Protein 6SYJ (pdb70)

Secondary structure (DSSP, 8-state):
--PPPPPPPP----PPPPP-----PPPPP-/------PPPPPPPPPPPPPP-----PPP-/------------PPPPPPPP--PPPPPP-

Foldseek 3Di:
DDDDDDDDDDDDDDDDDDDDDDDDDDDDDD/DDDDDDDDDDDDDDDDDDDDDDDDDDDDD/DDDDDDDDDDDDDDDDDDDDDDDDDDDDD

Radius of gyration: 26.44 Å; Cα contacts (8 Å, |Δi|>4): 384; chains: 3; bounding box: 9×9×89 Å

Solvent-accessible surface area: 5566 Å² total

Sequence (88 aa):
PGPPGGPPPPGGPPGPPGPRGPPPGGPPPGPPGPPPPGPPGPPPGGPPGPPGPPGPRGPPGGPPGPPPGPPPGGPPPPGGPPGPPGPPPGPRGPPGGPPGPPGP

Structure (mmCIF, N/CA/C/O backbone):
data_6SYJ
#
_entry.id   6SYJ
#
_cell.length_a   26.080
_cell.length_b   22.850
_cell.length_c   53.430
_cell.angle_alpha   90.000
_cell.angle_beta   103.830
_cell.angle_gamma   90.000
#
_symmetry.space_group_name_H-M   'P 1 21 1'
#
loop_
_entity.id
_entity.type
_entity.pdbx_description
1 polymer 'ProM2 containing collagen model peptide.'
2 water water
#
loop_
_atom_site.group_PDB
_atom_site.id
_atom_site.type_symbol
_atom_site.label_atom_id
_atom_site.label_alt_id
_atom_site.label_comp_id
_atom_site.label_asym_id
_atom_site.label_entity_id
_atom_site.label_seq_id
_atom_site.pdbx_PDB_ins_code
_atom_site.Cartn_x
_atom_site.Cartn_y
_atom_site.Cartn_z
_atom_site.occupancy
_atom_site.B_iso_or_equiv
_atom_site.auth_seq_id
_atom_site.auth_comp_id
_atom_site.auth_asym_id
_atom_site.auth_atom_id
_atom_site.pdbx_PDB_model_num
ATOM 1 N N . PRO A 1 3 ? 15.02500 0.42300 5.16300 1.000 19.23915 2 PRO A N 1
ATOM 2 C CA . PRO A 1 3 ? 14.66300 1.06500 6.45100 1.000 17.77582 2 PRO A CA 1
ATOM 3 C C . PRO A 1 3 ? 15.38300 0.42000 7.62900 1.000 15.61240 2 PRO A C 1
ATOM 4 O O . PRO A 1 3 ? 15.51700 -0.82000 7.66000 1.000 16.09667 2 PRO A O 1
ATOM 6 N N . GLY A 1 4 ? 15.90100 1.21200 8.58300 1.000 11.77246 3 GLY A N 1
ATOM 7 C CA . GLY A 1 4 ? 16.95100 0.75600 9.44700 1.000 9.39060 3 GLY A CA 1
ATOM 8 C C . GLY A 1 4 ? 16.42900 -0.05000 10.61400 1.000 7.97201 3 GLY A C 1
ATOM 9 O O . GLY A 1 4 ? 15.22000 -0.25900 10.81600 1.000 9.75643 3 GLY A O 1
ATOM 12 N N . PRO A 1 5 ? 17.37700 -0.49600 11.40300 1.000 7.95622 4 PRO A N 1
ATOM 13 C CA . PRO A 1 5 ? 17.07100 -1.36300 12.52800 1.000 8.52471 4 PRO A CA 1
ATOM 14 C C . PRO A 1 5 ? 16.71400 -0.57100 13.78700 1.000 6.34550 4 PRO A C 1
ATOM 15 O O . PRO A 1 5 ? 16.88100 0.65900 13.85900 1.000 6.03757 4 PRO A O 1
ATOM 26 N N . PRO A 1 6 ? 16.23600 -1.24500 14.83100 1.000 6.82713 5 PRO A N 1
ATOM 27 C CA . PRO A 1 6 ? 15.90800 -0.53100 16.07700 1.000 6.86135 5 PRO A CA 1
ATOM 28 C C . PRO A 1 6 ? 17.13200 0.15100 16.66000 1.000 6.69028 5 PRO A C 1
ATOM 29 O O . PRO A 1 6 ? 18.27700 -0.31500 16.54400 1.000 7.29561 5 PRO A O 1
ATOM 40 N N A GLY A 1 7 ? 16.79800 1.31700 17.22400 0.500 7.05085 6 GLY A N 1
ATOM 41 N N B GLY A 1 7 ? 16.96000 1.20200 17.45300 0.500 7.44037 6 GLY A N 1
ATOM 42 C CA A GLY A 1 7 ? 17.67300 2.09600 18.02100 0.500 5.98756 6 GLY A CA 1
ATOM 43 C CA B GLY A 1 7 ? 18.07100 1.73400 18.23900 0.500 6.94294 6 GLY A CA 1
ATOM 44 C C A GLY A 1 7 ? 18.15300 1.29800 19.23200 0.500 5.60330 6 GLY A C 1
ATOM 45 C C B GLY A 1 7 ? 18.50700 0.80300 19.37600 0.500 6.72712 6 GLY A C 1
ATOM 46 O O A GLY A 1 7 ? 17.61300 0.23800 19.61200 0.500 6.80871 6 GLY A O 1
ATOM 47 O O B GLY A 1 7 ? 17.92100 -0.25200 19.60500 0.500 6.60606 6 GLY A O 1
ATOM 54 N N A PRO A 1 8 ? 19.15400 1.84400 19.90900 0.500 5.98230 7 PRO A N 1
ATOM 55 N N B PRO A 1 8 ? 19.52600 1.22000 20.13600 0.500 7.21665 7 PRO A N 1
ATOM 56 C CA A PRO A 1 8 ? 19.72600 1.16100 21.08500 0.500 6.51920 7 PRO A CA 1
ATOM 57 C CA B PRO A 1 8 ? 19.95800 0.41500 21.29600 0.500 7.37720 7 PRO A CA 1
ATOM 58 C C A PRO A 1 8 ? 18.77100 1.26000 22.25800 0.500 6.74555 7 PRO A C 1
ATOM 59 C C B PRO A 1 8 ? 18.98700 0.59600 22.45000 0.500 7.06400 7 PRO A C 1
ATOM 60 O O A PRO A 1 8 ? 17.89000 2.13700 22.29600 0.500 6.66132 7 PRO A O 1
ATOM 61 O O B PRO A 1 8 ? 18.12300 1.48800 22.43800 0.500 7.09822 7 PRO A O 1
ATOM 82 N N A PRO A 1 9 ? 18.90500 0.38400 23.23600 0.500 8.06149 8 PRO A N 1
ATOM 83 N N B PRO A 1 9 ? 19.13400 -0.20600 23.49000 0.500 7.30088 8 PRO A N 1
ATOM 84 C CA A PRO A 1 9 ? 18.11300 0.53100 24.45900 0.500 8.39574 8 PRO A CA 1
ATOM 85 C CA B PRO A 1 9 ? 18.30900 0.02100 24.67100 0.500 7.42194 8 PRO A CA 1
ATOM 86 C C A PRO A 1 9 ? 18.37900 1.86500 25.13100 0.500 8.01938 8 PRO A C 1
ATOM 87 C C B PRO A 1 9 ? 18.56500 1.40900 25.25600 0.500 7.28508 8 PRO A C 1
ATOM 88 O O A PRO A 1 9 ? 19.44900 2.46400 25.02500 0.500 8.31152 8 PRO A O 1
ATOM 89 O O B PRO A 1 9 ? 19.64000 1.99400 25.11500 0.500 7.61933 8 PRO A O 1
ATOM 110 N N A GLY A 1 10 ? 17.40500 2.27700 25.89700 0.500 7.76935 9 GLY A N 1
ATOM 111 N N B GLY A 1 10 ? 17.57100 1.91800 25.98000 0.500 6.99558 9 GLY A N 1
ATOM 112 C CA A GLY A 1 10 ? 17.58700 3.42200 26.70700 0.500 7.79304 9 GLY A CA 1
ATOM 113 C CA B GLY A 1 10 ? 17.72400 3.16600 26.68100 0.500 6.74028 9 GLY A CA 1
ATOM 114 C C A GLY A 1 10 ? 18.60100 3.17100 27.82200 0.500 7.60618 9 GLY A C 1
ATOM 115 C C B GLY A 1 10 ? 18.73000 3.09400 27.83800 0.500 5.92439 9 GLY A C 1
ATOM 116 O O A GLY A 1 10 ? 18.97800 2.05300 28.14500 0.500 8.47470 9 GLY A O 1
ATOM 117 O O B GLY A 1 10 ? 19.24200 2.02300 28.18400 0.500 5.58225 9 GLY A O 1
ATOM 124 N N . PRO A 1 11 ? 18.97100 4.25800 28.46900 1.000 6.29286 10 PRO A N 1
ATOM 125 C CA . PRO A 1 11 ? 19.88500 4.27100 29.58700 1.000 6.60342 10 PRO 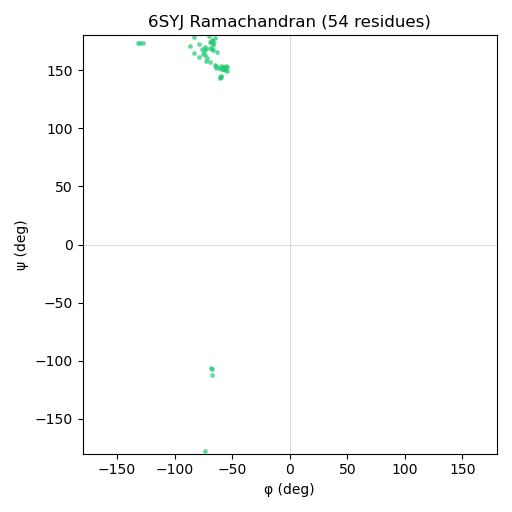A CA 1
ATOM 126 C C . PRO A 1 11 ? 19.20300 3.68600 30.81900 1.000 5.55067 10 PRO A C 1
ATOM 127 O O . PRO A 1 11 ? 17.96800 3.58100 30.90100 1.000 5.27168 10 PRO A O 1
ATOM 138 N N . PRO A 1 12 ? 19.99400 3.32400 31.81800 1.000 6.36918 11 PRO A N 1
ATOM 139 C CA . PRO A 1 12 ? 19.40500 2.87600 33.08600 1.000 6.06915 11 PRO A CA 1
ATOM 140 C C . PRO A 1 12 ? 18.54700 3.94700 33.71200 1.000 5.64541 11 PRO A C 1
ATOM 141 O O . PRO A 1 12 ? 18.80200 5.14800 33.59600 1.000 7.17981 11 PRO A O 1
ATOM 152 N N . GLY A 1 13 ? 17.55800 3.49100 34.46100 1.000 5.13746 12 GLY A N 1
ATOM 153 C CA . GLY A 1 13 ? 16.79600 4.34900 35.31700 1.000 5.24010 12 GLY A CA 1
ATOM 154 C C . GLY A 1 13 ? 17.62100 4.90100 36.47500 1.000 5.26379 12 GLY A C 1
ATOM 155 O O . GLY A 1 13 ? 18.75700 4.51900 36.69900 1.000 5.98230 12 GLY A O 1
ATOM 159 N N . PRO A 1 14 ? 17.00200 5.79100 37.24600 1.000 5.78490 13 PRO A N 1
ATOM 160 C CA . PRO A 1 14 ? 17.66400 6.33200 38.43900 1.000 6.46393 13 PRO A CA 1
ATOM 161 C C . PRO A 1 14 ? 17.67400 5.28200 39.55600 1.000 6.20601 13 PRO A C 1
ATOM 162 O O . PRO A 1 14 ? 16.92900 4.29600 39.50900 1.000 5.57698 13 PRO A O 1
ATOM 173 N N . PRO A 1 15 ? 18.46200 5.50300 40.59900 1.000 7.44037 14 PRO A N 1
ATOM 174 C CA . PRO A 1 15 ? 18.36700 4.65600 41.78400 1.000 7.54301 14 PRO A CA 1
ATOM 175 C C . PRO A 1 15 ? 16.95300 4.61400 42.34700 1.000 6.76134 14 PRO A C 1
ATOM 176 O O . PRO A 1 15 ? 16.15700 5.54500 42.22600 1.000 7.80620 14 PRO A O 1
ATOM 187 N N . GLY A 1 16 ? 16.68400 3.50700 43.02100 1.000 6.78502 15 GLY A N 1
ATOM 188 C CA . GLY A 1 16 ? 15.47500 3.40700 43.79900 1.000 7.84305 15 GLY A CA 1
ATOM 189 C C . GLY A 1 16 ? 15.47800 4.35200 44.99200 1.000 8.31415 15 GLY A C 1
ATOM 190 O O . GLY A 1 16 ? 16.46900 5.01700 45.28600 1.000 8.84317 15 GLY A O 1
ATOM 194 N N . PRO A 1 17 ? 14.35600 4.38700 45.71100 1.000 10.21175 16 PRO A N 1
ATOM 195 C CA . PRO A 1 17 ? 14.27900 5.23600 46.90700 1.000 11.75404 16 PRO A CA 1
ATOM 196 C C . PRO A 1 17 ? 15.17200 4.68200 47.99900 1.000 10.92763 16 PRO A C 1
ATOM 197 O O . PRO A 1 17 ? 15.47000 3.48500 48.06800 1.000 10.12490 16 PRO A O 1
ATOM 208 N N . ARG A 1 18 ? 15.55600 5.57400 48.91200 1.000 12.02513 17 ARG A N 1
ATOM 209 C CA . ARG A 1 18 ? 16.28800 5.14600 50.07900 1.000 11.61981 17 ARG A CA 1
ATOM 210 C C . ARG A 1 18 ? 15.45700 4.15200 50.86900 1.000 10.46178 17 ARG A C 1
ATOM 211 O O . ARG A 1 18 ? 14.23400 4.23800 50.91900 1.000 11.72246 17 ARG A O 1
ATOM 232 N N . GLY A 1 19 ? 16.13100 3.18300 51.47100 1.000 9.13794 18 GLY A N 1
ATOM 233 C CA . GLY A 1 19 ? 15.45600 2.22100 52.30000 1.000 8.71947 18 GLY A CA 1
ATOM 234 C C . GLY A 1 19 ? 14.79700 2.84000 53.51000 1.000 8.30889 18 GLY A C 1
ATOM 235 O O . GLY A 1 19 ? 15.09200 3.96200 53.90100 1.000 9.41429 18 GLY A O 1
ATOM 239 N N . PRO A 1 20 ? 13.92500 2.07700 54.14600 1.000 8.97739 19 PRO A N 1
ATOM 240 C CA A PRO A 1 20 ? 13.25500 2.58400 55.32800 0.800 9.36165 19 PRO A CA 1
ATOM 241 C CA B PRO A 1 20 ? 13.24200 2.57700 55.32700 0.200 8.73789 19 PRO A CA 1
ATOM 242 C C . PRO A 1 20 ? 14.18600 2.69500 56.51100 1.000 8.14571 19 PRO A C 1
ATOM 243 O O . PRO A 1 20 ? 15.20600 2.01600 56.58000 1.000 7.80883 19 PRO A O 1
ATOM 263 N N . PRO A 1 21 ? 13.81700 3.51000 57.50400 1.000 8.35627 20 PRO A N 1
ATOM 264 C CA . PRO A 1 21 ? 14.56900 3.54200 58.76200 1.000 7.80357 20 PR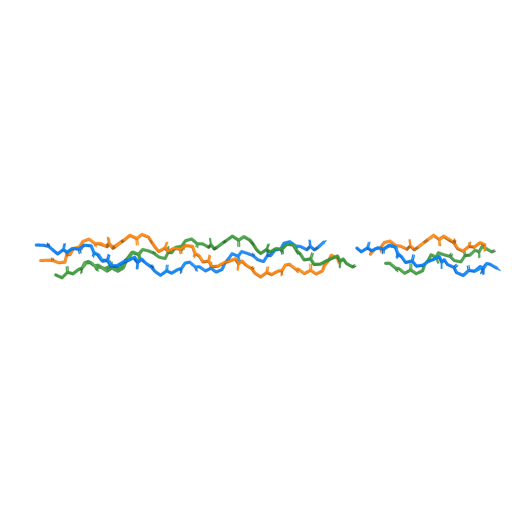O A CA 1
ATOM 265 C C . PRO A 1 21 ? 14.61300 2.15600 59.38500 1.000 6.67448 20 PRO A C 1
ATOM 266 O O . PRO A 1 21 ? 13.72300 1.32900 59.23400 1.000 7.51143 20 PRO A O 1
ATOM 277 N N . GLY A 1 22 ? 15.65100 1.93800 60.14800 1.000 6.44814 21 GLY A N 1
ATOM 278 C CA . GLY A 1 22 ? 15.81200 0.69600 60.86300 1.000 5.86912 21 GLY A CA 1
ATOM 279 C C . GLY A 1 22 ? 14.79100 0.48200 61.96400 1.000 5.25589 21 GLY A C 1
ATOM 280 O O . GLY A 1 22 ? 14.02000 1.37800 62.35900 1.000 5.46118 21 GLY A O 1
ATOM 314 N N . GLY A 1 24 ? 15.96800 0.88500 68.52500 1.000 5.58751 23 GLY A N 1
ATOM 315 C CA . GLY A 1 24 ? 17.09500 0.47800 69.30600 1.000 5.55330 23 GLY A CA 1
ATOM 316 C C . GLY A 1 24 ? 16.72900 -0.37100 70.52100 1.000 5.31380 23 GLY A C 1
ATOM 317 O O . GLY A 1 24 ? 15.56400 -0.53200 70.85500 1.000 5.87176 23 GLY A O 1
ATOM 321 N N . PRO A 1 25 ? 17.76600 -0.87700 71.17300 1.000 5.77701 24 PRO A N 1
ATOM 322 C CA . PRO A 1 25 ? 17.58800 -1.72100 72.36000 1.000 5.67436 24 PRO A CA 1
ATOM 323 C C . PRO A 1 25 ? 17.34200 -0.86100 73.59100 1.000 4.97165 24 PRO A C 1
ATOM 324 O O . PRO A 1 25 ? 17.58200 0.36000 73.58300 1.000 5.11377 24 PRO A O 1
ATOM 335 N N A PRO A 1 26 ? 16.82700 -1.42800 74.68600 0.710 5.25853 25 PRO A N 1
ATOM 336 N N B PRO A 1 26 ? 16.99400 -1.50000 74.69000 0.290 4.41632 25 PRO A N 1
ATOM 337 C CA A PRO A 1 26 ? 16.70800 -0.63600 75.91200 0.710 5.17694 25 PRO A CA 1
ATOM 338 C CA B PRO A 1 26 ? 16.84900 -0.78000 75.95000 0.290 4.61897 25 PRO A CA 1
ATOM 339 C C A PRO A 1 26 ? 18.08100 -0.24700 76.42800 0.710 5.10061 25 PRO A C 1
ATOM 340 C C B PRO A 1 26 ? 18.17400 -0.19000 76.39900 0.290 4.39263 25 PRO A C 1
ATOM 341 O O A PRO A 1 26 ? 19.10200 -0.90300 76.20000 0.710 5.16115 25 PRO A O 1
ATOM 342 O O B PRO A 1 26 ? 19.25900 -0.64800 76.03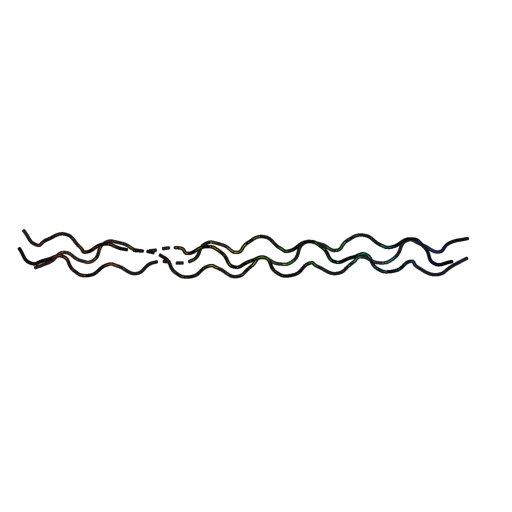300 0.290 4.53212 25 PRO A O 1
ATOM 363 N N . GLY A 1 27 ? 18.06500 0.85600 77.21500 1.000 4.87427 26 GLY A N 1
ATOM 364 C CA . GLY A 1 27 ? 19.19400 1.24000 78.00100 1.000 4.91901 26 GLY A CA 1
ATOM 365 C C . GLY A 1 27 ? 19.42700 0.29600 79.18400 1.000 4.44790 26 GLY A C 1
ATOM 366 O O . GLY A 1 27 ? 18.67400 -0.66500 79.41800 1.000 4.86111 26 GLY A O 1
ATOM 370 N N . PRO A 1 28 ? 20.46300 0.58600 79.96500 1.000 5.01639 27 PRO A N 1
ATOM 371 C CA . PRO A 1 28 ? 20.74900 -0.20400 81.15900 1.000 4.77952 27 PRO A CA 1
ATOM 372 C C . PRO A 1 28 ? 19.73100 0.08200 82.25900 1.000 4.38474 27 PRO A C 1
ATOM 373 O O . PRO A 1 28 ? 18.98700 1.07100 82.21200 1.000 4.66898 27 PRO A O 1
ATOM 384 N N . PRO A 1 29 ? 19.72700 -0.73600 83.31000 1.000 4.54528 28 PRO A N 1
ATOM 385 C CA . PRO A 1 29 ? 18.94200 -0.41000 84.48500 1.000 4.60318 28 PRO A CA 1
ATOM 386 C C . PRO A 1 29 ? 19.36100 0.92900 85.05500 1.000 4.61634 28 PRO A C 1
ATOM 387 O O . PRO A 1 29 ? 20.52400 1.34200 84.97600 1.000 4.85321 28 PRO A O 1
ATOM 398 N N . GLY A 1 30 ? 18.40600 1.58600 85.72200 1.000 5.11114 29 GLY A N 1
ATOM 399 C CA . GLY A 1 30 ? 18.73400 2.78600 86.46100 1.000 5.21905 29 GLY A CA 1
ATOM 400 C C . GLY A 1 30 ? 19.63100 2.50200 87.66200 1.000 5.15588 29 GLY A C 1
ATOM 401 O O . GLY A 1 30 ? 19.79700 1.35600 88.09100 1.000 5.85860 29 GLY A O 1
ATOM 405 N N . PRO A 1 31 ? 20.16700 3.56300 88.24900 1.000 5.26379 30 PRO A N 1
ATOM 406 C CA A PRO A 1 31 ? 20.94300 3.40700 89.45300 0.640 5.80859 30 PRO A CA 1
ATOM 407 C CA B PRO A 1 31 ? 20.95100 3.43000 89.50300 0.360 5.47697 30 PRO A CA 1
ATOM 408 C C . PRO A 1 31 ? 20.07500 2.96000 90.62200 1.000 6.09547 30 PRO A C 1
ATOM 409 O O . PRO A 1 31 ? 18.86300 3.21000 90.65200 1.000 6.38761 30 PRO A O 1
ATOM 429 N N A PRO A 1 32 ? 20.69400 2.29000 91.63600 0.640 8.92739 31 PRO A N 1
ATOM 430 N N B PRO A 1 32 ? 20.64800 2.31700 91.62900 0.360 8.81948 31 PRO A N 1
ATOM 431 C CA A PRO A 1 32 ? 20.03500 2.04900 92.89400 0.640 10.73813 31 PRO A CA 1
ATOM 432 C CA B PRO A 1 32 ? 19.85000 1.88400 92.76300 0.360 9.90645 31 PRO A CA 1
ATOM 433 C C A PRO A 1 32 ? 19.41600 3.27700 93.49200 0.640 12.09619 31 PRO A C 1
ATOM 434 C C B PRO A 1 32 ? 19.53000 3.11000 93.61100 0.360 10.86183 31 PRO A C 1
ATOM 435 O O A PRO A 1 32 ? 19.85300 4.41600 93.28400 0.640 13.16474 31 PRO A O 1
ATOM 436 O O B PRO A 1 32 ? 20.28300 4.07900 93.66100 0.360 10.80130 31 PRO A O 1
ATOM 457 N N . GLY A 1 33 ? 18.42500 3.03100 94.34000 1.000 12.43044 32 GLY A N 1
ATOM 458 C CA . GLY A 1 33 ? 17.95100 4.09400 95.20300 1.000 15.10444 32 GLY A CA 1
ATOM 459 C C . GLY A 1 33 ? 18.79100 4.23400 96.47800 1.000 17.80213 32 GLY A C 1
ATOM 460 O O . GLY A 1 33 ? 18.63300 5.22500 97.17900 1.000 19.37074 32 GLY A O 1
ATOM 470 N N . PRO B 1 2 ? 15.56400 5.33000 5.46500 1.000 13.96746 1 PRO B N 1
ATOM 471 C CA . PRO B 1 2 ? 15.10300 5.99100 6.68200 1.000 13.84640 1 PRO B CA 1
ATOM 472 C C . PRO B 1 2 ? 15.59100 5.29300 7.93600 1.000 11.81984 1 PRO B C 1
ATOM 473 O O . PRO B 1 2 ? 15.80900 4.06900 7.95700 1.000 11.70930 1 PRO B O 1
ATOM 484 N N . PRO B 1 3 ? 15.66100 6.05000 9.02600 1.000 11.32504 2 PRO B N 1
ATOM 485 C CA . PRO B 1 3 ? 15.92100 5.42200 10.32100 1.000 10.42757 2 PRO B CA 1
ATOM 486 C C . PRO B 1 3 ? 14.91400 4.35200 10.73900 1.000 8.88001 2 PRO B C 1
ATOM 487 O O . PRO B 1 3 ? 13.75600 4.38500 10.37800 1.000 10.71707 2 PRO B O 1
ATOM 498 N N . GLY B 1 4 ? 15.40400 3.41300 11.52600 1.000 7.74040 3 GLY B N 1
ATOM 499 C CA . GLY B 1 4 ? 14.61100 2.44300 12.21200 1.000 7.10612 3 GLY B CA 1
ATOM 500 C C . GLY B 1 4 ? 13.85100 3.02300 13.38600 1.000 7.01663 3 GLY B C 1
ATOM 501 O O . GLY B 1 4 ? 13.88800 4.21000 13.66600 1.000 7.68250 3 GLY B O 1
ATOM 505 N N . PRO B 1 5 ? 13.12900 2.15000 14.08100 1.000 6.84556 4 PRO B N 1
ATOM 506 C CA . PRO B 1 5 ? 12.30400 2.57900 15.19500 1.000 7.15875 4 PRO B CA 1
ATOM 507 C C . PRO B 1 5 ? 13.16300 2.87500 16.42100 1.000 7.29035 4 PRO B C 1
ATOM 508 O O . PRO B 1 5 ? 14.23900 2.28500 16.62800 1.000 7.34035 4 PRO B O 1
ATOM 519 N N A PRO B 1 6 ? 12.62000 3.86300 17.15800 0.500 6.75081 5 PRO B N 1
ATOM 520 N N B PRO B 1 6 ? 12.71100 3.59100 17.48100 0.500 8.23520 5 PRO B N 1
ATOM 521 C CA A PRO B 1 6 ? 13.05800 4.06500 18.50900 0.500 6.65343 5 PRO B CA 1
ATOM 522 C CA B PRO B 1 6 ? 13.47600 3.63900 18.78000 0.500 7.82462 5 PRO B CA 1
ATOM 523 C C A PRO B 1 6 ? 13.24700 2.71100 19.23500 0.500 6.88240 5 PRO B C 1
ATOM 524 C C B PRO B 1 6 ? 13.72100 2.26400 19.39800 0.500 7.45089 5 PRO B C 1
ATOM 525 O O A PRO B 1 6 ? 12.45800 1.78500 19.04100 0.500 6.31655 5 PRO B O 1
ATOM 526 O O B PRO B 1 6 ? 12.92600 1.33600 19.26800 0.500 7.06137 5 PRO B O 1
ATOM 547 N N A GLY B 1 7 ? 14.31700 2.58600 20.08300 0.500 8.87475 6 GLY B N 1
ATOM 548 N N B GLY B 1 7 ? 14.81400 2.16500 20.11400 0.500 8.76684 6 GLY B N 1
ATOM 549 C CA A GLY B 1 7 ? 14.81800 1.30000 20.67700 0.500 10.98026 6 GLY B CA 1
ATOM 550 C CA B GLY B 1 7 ? 15.13200 0.97200 20.78000 0.500 10.31703 6 GLY B CA 1
ATOM 551 C C A GLY B 1 7 ? 14.08500 0.79700 21.93600 0.500 10.77234 6 GLY B C 1
ATOM 552 C C B GLY B 1 7 ? 14.21500 0.72100 21.95000 0.500 10.91447 6 GLY B C 1
ATOM 553 O O A GLY B 1 7 ? 13.12800 1.42000 22.36400 0.500 11.49085 6 GLY B O 1
ATOM 554 O O B GLY B 1 7 ? 13.27100 1.46100 22.31600 0.500 11.34347 6 GLY B O 1
ATOM 561 N N . PRO B 1 8 ? 14.50400 -0.36800 22.54800 1.000 10.72497 7 PRO B N 1
ATOM 562 C CA . PRO B 1 8 ? 13.73700 -0.89100 23.67200 1.000 9.48008 7 PRO B CA 1
ATOM 563 C C . PRO B 1 8 ? 14.04200 -0.14300 24.96700 1.000 7.26140 7 PRO B C 1
ATOM 564 O O . PRO B 1 8 ? 15.02700 0.61000 25.07500 1.000 8.38258 7 PRO B O 1
ATOM 575 N N . PRO B 1 9 ? 13.21900 -0.37800 25.98800 1.000 6.72975 8 PRO B N 1
ATOM 576 C CA . PRO B 1 9 ? 13.43300 0.29200 27.27200 1.000 7.36667 8 PRO B CA 1
ATOM 577 C C . PRO B 1 9 ? 14.76500 -0.01500 27.89400 1.000 6.39287 8 PRO B C 1
ATOM 578 O O . PRO B 1 9 ? 15.25800 -1.15300 27.86200 1.000 6.78239 8 PRO B O 1
ATOM 589 N N . GLY B 1 10 ? 15.31600 0.98600 28.55100 1.000 7.09822 9 GLY B N 1
ATOM 590 C CA . GLY B 1 10 ? 16.50700 0.79300 29.35200 1.000 7.32983 9 GLY B CA 1
ATOM 591 C C . GLY B 1 10 ? 16.21600 -0.03700 30.59500 1.000 5.89544 9 GLY B C 1
ATOM 592 O O . GLY B 1 10 ? 15.07200 -0.26900 30.97100 1.000 6.31128 9 GLY B O 1
ATOM 596 N N . PRO B 1 11 ? 17.28500 -0.45700 31.25800 1.000 6.27970 10 PRO B N 1
ATOM 597 C CA . PRO B 1 11 ? 17.16400 -1.33800 32.42400 1.000 5.84281 10 PRO B CA 1
ATOM 598 C C . PRO B 1 11 ? 16.85900 -0.53300 33.68700 1.000 5.11114 10 PRO B C 1
ATOM 599 O O . PRO B 1 11 ? 17.06800 0.70500 33.73800 1.000 4.95849 10 PRO B O 1
ATOM 610 N N . PRO B 1 12 ? 16.42000 -1.19700 34.74700 1.000 5.29800 11 PRO B N 1
ATOM 611 C CA . PRO B 1 12 ? 16.19800 -0.47900 36.01200 1.000 5.65068 11 PRO B CA 1
ATOM 612 C C . PRO B 1 12 ? 17.48000 0.12800 36.52900 1.000 5.74806 11 PRO B C 1
ATOM 613 O O . PRO B 1 12 ? 18.59400 -0.36700 36.31400 1.000 6.42709 11 PRO B O 1
ATOM 624 N N . GLY B 1 13 ? 17.30600 1.21200 37.27400 1.000 5.61120 12 GLY B N 1
ATOM 625 C CA . GLY B 1 13 ? 18.41100 1.76100 38.04900 1.000 6.05599 12 GLY B CA 1
ATOM 626 C C . GLY B 1 13 ? 18.81200 0.78800 39.17500 1.000 7.16665 12 GLY B C 1
ATOM 627 O O . GLY B 1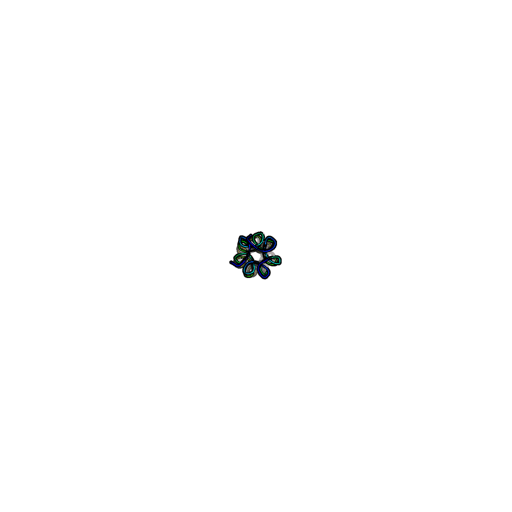 13 ? 18.17800 -0.22900 39.42400 1.000 7.64829 12 GLY B O 1
ATOM 631 N N . PRO B 1 14 ? 19.90700 1.13000 39.85800 1.000 8.19046 13 PRO B N 1
ATOM 632 C CA . PRO B 1 14 ? 20.35900 0.30700 40.97800 1.000 8.87212 13 PRO B CA 1
ATOM 633 C C . PRO B 1 14 ? 19.46800 0.49700 42.18000 1.000 8.26152 13 PRO B C 1
ATOM 634 O O . PRO B 1 14 ? 18.65600 1.43400 42.24700 1.000 7.84568 13 PRO B O 1
ATOM 645 N N . PRO B 1 15 ? 19.64300 -0.34600 43.20200 1.000 8.95107 14 PRO B N 1
ATOM 646 C CA . PRO B 1 15 ? 18.92700 -0.13900 44.45100 1.000 9.31164 14 PRO B CA 1
ATOM 647 C C . PRO B 1 15 ? 19.24800 1.23800 45.02500 1.000 8.16940 14 PRO B C 1
ATOM 648 O O . PRO B 1 15 ? 20.33700 1.77100 44.88300 1.000 9.32217 14 PRO B O 1
ATOM 659 N N . GLY B 1 16 ? 18.27500 1.75900 45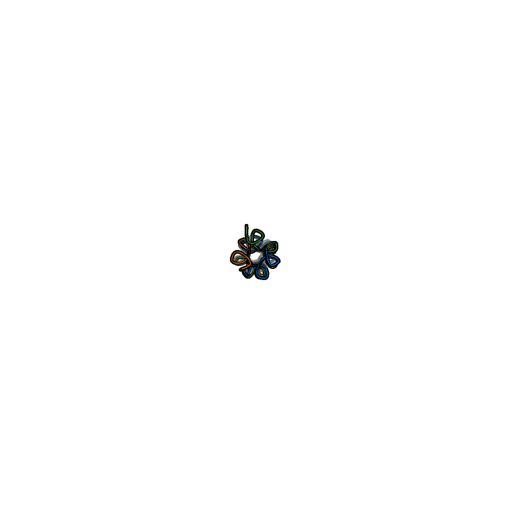.76100 1.000 8.22204 15 GLY B N 1
ATOM 660 C CA . GLY B 1 16 ? 18.47800 2.93400 46.53400 1.000 8.44312 15 GLY B CA 1
ATOM 661 C C . GLY B 1 16 ? 19.46200 2.71800 47.67000 1.000 8.77474 15 GLY B C 1
ATOM 662 O O . GLY B 1 16 ? 19.84100 1.59400 48.00100 1.000 9.31427 15 GLY B O 1
ATOM 666 N N . PRO B 1 17 ? 19.84700 3.79300 48.33400 1.000 10.26965 16 PRO B N 1
ATOM 667 C CA . PRO B 1 17 ? 20.78300 3.69900 49.43000 1.000 11.93827 16 PRO B CA 1
ATOM 668 C C . PRO B 1 17 ? 20.13400 3.06600 50.65900 1.000 10.59074 16 PRO B C 1
ATOM 669 O O . PRO B 1 17 ? 18.90400 3.05500 50.81700 1.000 9.20110 16 PRO B O 1
ATOM 680 N N . ARG B 1 18 ? 20.96700 2.56300 51.56600 1.000 12.01986 17 ARG B N 1
ATOM 681 C CA . ARG B 1 18 ? 20.48100 2.03900 52.83200 1.000 11.38558 17 ARG B CA 1
ATOM 682 C C . ARG B 1 18 ? 19.73000 3.10800 53.64400 1.000 10.50389 17 ARG B C 1
ATOM 683 O O . ARG B 1 18 ? 20.06900 4.30000 53.62300 1.000 12.70415 17 ARG B O 1
ATOM 704 N N . GLY B 1 19 ? 18.68700 2.67300 54.34500 1.000 9.34059 18 GLY B N 1
ATOM 705 C CA . GLY B 1 19 ? 17.95700 3.57100 55.19600 1.000 9.08267 18 GLY B CA 1
ATOM 706 C C . GLY B 1 19 ? 18.77800 4.06100 56.39000 1.000 8.47207 18 GLY B C 1
ATOM 707 O O .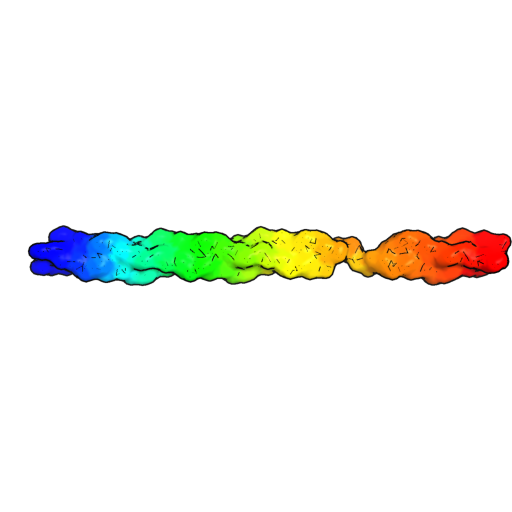 GLY B 1 19 ? 19.84000 3.55600 56.72100 1.000 8.92212 18 GLY B O 1
ATOM 711 N N . PRO B 1 20 ? 18.23100 5.08600 57.04700 1.000 9.09583 19 PRO B N 1
ATOM 712 C CA . PRO B 1 20 ? 18.87500 5.64000 58.22200 1.000 9.14847 19 PRO B CA 1
ATOM 713 C C . PRO B 1 20 ? 18.67000 4.72200 59.42000 1.000 7.69303 19 PRO B C 1
ATOM 714 O O . PRO B 1 20 ? 17.80100 3.84200 59.42900 1.000 7.55354 19 PRO B O 1
ATOM 725 N N . PRO B 1 21 ? 19.40000 4.97000 60.49500 1.000 7.81146 20 PRO B N 1
ATOM 726 C CA . PRO B 1 21 ? 19.17600 4.20600 61.72300 1.000 7.17454 20 PRO B CA 1
ATOM 727 C C . PRO B 1 21 ? 17.75500 4.38200 62.23100 1.000 6.41656 20 PRO B C 1
ATOM 728 O O . PRO B 1 21 ? 17.08600 5.41700 62.04000 1.000 7.27982 20 PRO B O 1
ATOM 739 N N . GLY B 1 22 ? 17.28700 3.37800 62.95300 1.000 5.93229 21 GLY B N 1
ATOM 740 C CA . GLY B 1 22 ? 15.99000 3.42900 63.60200 1.000 5.94019 21 GLY B CA 1
ATOM 741 C C . GLY B 1 22 ? 15.94400 4.43700 64.74600 1.000 5.43223 21 GLY B C 1
ATOM 742 O O . GLY B 1 22 ? 16.95600 5.01900 65.16400 1.000 5.39802 21 GLY B O 1
ATOM 776 N N . GLY B 1 24 ? 15.90500 3.23100 71.37400 1.000 5.44013 23 GLY B N 1
ATOM 777 C CA . GLY B 1 24 ? 15.27800 2.28600 72.23600 1.000 5.38486 23 GLY B CA 1
ATOM 778 C C . GLY B 1 24 ? 14.61700 2.92900 73.43500 1.000 5.30853 23 GLY B C 1
ATOM 779 O O . GLY B 1 24 ? 14.79700 4.12600 73.71600 1.000 5.72174 23 GLY B O 1
ATOM 783 N N . PRO B 1 25 ? 13.90600 2.10800 74.19600 1.000 5.96650 24 PRO B N 1
ATOM 784 C CA . PRO B 1 25 ? 13.24500 2.59500 75.39100 1.000 6.18758 24 PRO B CA 1
ATOM 785 C C . PRO B 1 25 ? 14.23500 2.72800 76.54000 1.000 5.50066 24 PRO B C 1
ATOM 786 O O . PRO B 1 25 ? 15.29500 2.09800 76.54800 1.000 5.34538 24 PRO B O 1
ATOM 797 N N . PRO B 1 26 ? 13.88500 3.51500 77.56900 1.000 5.98230 25 PRO B N 1
ATOM 798 C CA . PRO B 1 26 ? 14.66900 3.47600 78.80100 1.000 5.50592 25 PRO B CA 1
ATOM 799 C C . PRO B 1 26 ? 14.76600 2.04100 79.31600 1.000 5.18746 25 PRO B C 1
ATOM 800 O O . PRO B 1 26 ? 13.84900 1.22800 79.15900 1.000 6.06125 25 PRO B O 1
ATOM 811 N N . GLY B 1 27 ? 15.88800 1.76400 79.97400 1.000 5.21378 26 GLY B N 1
ATOM 812 C CA . GLY B 1 27 ? 16.05000 0.51900 80.67900 1.000 5.08745 26 GLY B CA 1
ATOM 813 C C . GLY B 1 27 ? 15.08200 0.38600 81.85300 1.000 4.71109 26 GLY B C 1
ATOM 814 O O . GLY B 1 27 ? 14.32000 1.28300 82.17700 1.000 5.26379 26 GLY B O 1
ATOM 818 N N . PRO B 1 28 ? 15.14800 -0.77000 82.51800 1.000 4.87427 27 PRO B N 1
ATOM 819 C CA . PRO B 1 28 ? 14.29000 -0.98600 83.67000 1.000 5.06903 27 PRO B CA 1
ATOM 820 C C . PRO B 1 28 ? 14.72700 -0.11100 84.83600 1.000 5.10061 27 PRO B C 1
ATOM 821 O O . PRO B 1 28 ? 15.86200 0.36000 84.92200 1.000 5.28484 27 PRO B O 1
ATOM 832 N N A PRO B 1 29 ? 13.81200 0.14600 85.79400 0.730 6.44025 28 PRO B N 1
ATOM 833 N N B PRO B 1 29 ? 13.86700 0.00600 85.85600 0.270 4.69793 28 PRO B N 1
ATOM 834 C CA A PRO B 1 29 ? 14.21900 0.89700 86.98100 0.730 8.06412 28 PRO B CA 1
ATOM 835 C CA B PRO B 1 29 ? 14.25500 0.74200 87.05200 0.270 4.42948 28 PRO B CA 1
ATOM 836 C C A PRO B 1 29 ? 15.32000 0.17500 87.76600 0.730 7.50090 28 PRO B C 1
ATOM 837 C C B PRO B 1 29 ? 15.44700 0.11900 87.76000 0.270 4.47948 28 PRO B C 1
ATOM 838 O O A PRO B 1 29 ? 15.38700 -1.06400 87.80700 0.730 8.86422 28 PRO B O 1
ATOM 839 O O B PRO B 1 29 ? 15.66400 -1.10200 87.77700 0.270 4.26893 28 PRO B O 1
ATOM 860 N N . GLY B 1 30 ? 16.16000 0.98100 88.46200 1.000 7.28508 29 GLY B N 1
ATOM 861 C CA . GLY B 1 30 ? 17.10600 0.48800 89.40900 1.000 7.71145 29 GLY B CA 1
ATOM 862 C C . GLY B 1 30 ? 16.36500 -0.09900 90.62400 1.000 8.64577 29 GLY B C 1
ATOM 863 O O . GLY B 1 30 ? 15.20500 0.23600 90.90300 1.000 9.74854 29 GLY B O 1
ATOM 867 N N . PRO B 1 31 ? 17.06200 -0.85900 91.43200 1.000 11.14344 30 PRO B N 1
ATOM 868 C CA . PRO B 1 31 ? 16.39100 -1.41900 92.63300 1.000 12.22515 30 PRO B CA 1
ATOM 869 C C . PRO B 1 31 ? 16.19800 -0.36600 93.68200 1.000 11.70667 30 PRO B C 1
ATOM 870 O O . PRO B 1 31 ? 17.05400 0.52800 93.76300 1.000 13.50688 30 PRO B O 1
ATOM 887 N N . PRO C 1 2 ? 19.79300 3.99300 8.88000 1.000 9.01161 1 PRO C N 1
ATOM 888 C CA . PRO C 1 2 ? 20.47400 3.97000 10.17200 1.000 9.23269 1 PRO C CA 1
ATOM 889 C C . PRO C 1 2 ? 19.54900 3.41700 11.26700 1.000 7.52722 1 PRO C C 1
ATOM 890 O O . PRO C 1 2 ? 18.30900 3.35200 11.10600 1.000 7.59302 1 PRO C O 1
ATOM 901 N N . PRO C 1 3 ? 20.12800 3.08100 12.39400 1.000 7.81409 2 PRO C N 1
ATOM 902 C CA . PRO C 1 3 ? 19.30600 2.71400 13.52600 1.000 6.49815 2 PRO C CA 1
ATOM 903 C C . PRO C 1 3 ? 18.42700 3.85500 13.97600 1.000 6.09547 2 PRO C C 1
ATOM 904 O O . PRO C 1 3 ? 18.73500 5.03900 13.79500 1.000 8.18256 2 PRO C O 1
ATOM 915 N N A GLY C 1 4 ? 17.31500 3.47700 14.54700 0.500 4.85585 3 GLY C N 1
ATOM 916 N N B GLY C 1 4 ? 17.38400 3.50100 14.76900 0.500 5.94808 3 GLY C N 1
ATOM 917 C CA A GLY C 1 4 ? 16.43700 4.42900 15.11500 0.500 4.71635 3 GLY C CA 1
ATOM 918 C CA B GLY C 1 4 ? 16.63800 4.45400 15.57200 0.500 6.04020 3 GLY C CA 1
ATOM 919 C C A GLY C 1 4 ? 17.03600 5.10800 16.34100 0.500 4.39526 3 GLY C C 1
ATOM 920 C C B GLY C 1 4 ? 17.45200 4.98800 16.73900 0.500 5.37696 3 GLY C C 1
ATOM 921 O O A GLY C 1 4 ? 18.15100 4.81200 16.79000 0.500 4.48475 3 GLY C O 1
ATOM 922 O O B GLY C 1 4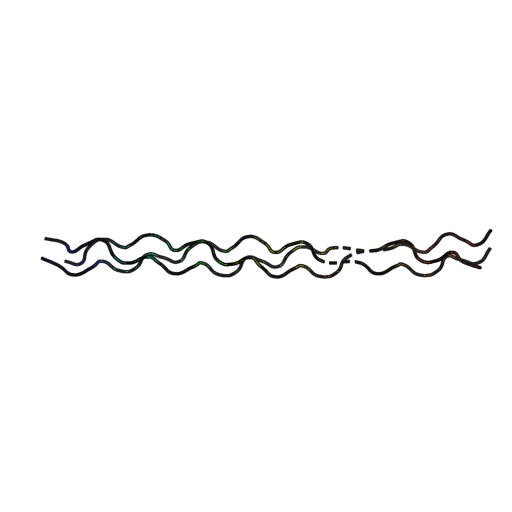 ? 18.55400 4.53900 17.00800 0.500 5.39275 3 GLY C O 1
ATOM 929 N N A PRO C 1 5 ? 16.29300 6.05200 16.90100 0.500 4.50317 4 PRO C N 1
ATOM 930 N N B PRO C 1 5 ? 16.86500 5.90800 17.49900 0.500 6.17706 4 PRO C N 1
ATOM 931 C CA A PRO C 1 5 ? 16.73800 6.71700 18.12900 0.500 5.56119 4 PRO C CA 1
ATOM 932 C CA B PRO C 1 5 ? 17.51200 6.37000 18.74500 0.500 7.13507 4 PRO C CA 1
ATOM 933 C C A PRO C 1 5 ? 16.75800 5.76900 19.31200 0.500 4.41632 4 PRO C C 1
ATOM 934 C C B PRO C 1 5 ? 17.40200 5.32700 19.84100 0.500 7.00874 4 PRO C C 1
ATOM 935 O O A PRO C 1 5 ? 16.13700 4.71200 19.28400 0.500 5.17167 4 PRO C O 1
ATOM 936 O O B PRO C 1 5 ? 16.63200 4.35100 19.69500 0.500 6.05599 4 PRO C O 1
ATOM 957 N N A PRO C 1 6 ? 17.40700 6.15900 20.40800 0.500 4.95586 5 PRO C N 1
ATOM 958 N N B PRO C 1 6 ? 18.09700 5.50800 20.97600 0.500 6.96399 5 PRO C N 1
ATOM 959 C CA A PRO C 1 6 ? 17.43300 5.30100 21.60700 0.500 5.18483 5 PRO C CA 1
ATOM 960 C CA B PRO C 1 6 ? 17.90400 4.60700 22.11700 0.500 6.89556 5 PRO C CA 1
ATOM 961 C C A PRO C 1 6 ? 16.04500 5.18800 22.22300 0.500 5.04797 5 PRO C C 1
ATOM 962 C C B PRO C 1 6 ? 16.46300 4.64500 22.59200 0.500 6.52183 5 PRO C C 1
ATOM 963 O O A PRO C 1 6 ? 15.17000 6.06100 22.08400 0.500 5.54277 5 PRO C O 1
ATOM 964 O O B PRO C 1 6 ? 15.72300 5.60300 22.35400 0.500 6.75871 5 PRO C O 1
ATOM 985 N N A GLY C 1 7 ? 15.87100 4.11600 22.95200 0.500 4.97691 6 GLY C N 1
ATOM 986 N N B GLY C 1 7 ? 16.08800 3.58500 23.26600 0.500 5.91124 6 GLY C N 1
ATOM 987 C CA A GLY C 1 7 ? 14.68500 3.91900 23.75400 0.500 5.30853 6 GLY C CA 1
ATOM 988 C CA B GLY C 1 7 ? 14.83300 3.55100 23.98600 0.500 5.19273 6 GLY C CA 1
ATOM 989 C C A GLY C 1 7 ? 14.63900 4.76900 25.02600 0.500 5.56382 6 GLY C C 1
ATOM 990 C C B GLY C 1 7 ? 14.77900 4.50200 25.16700 0.500 5.54014 6 GLY C C 1
ATOM 991 O O A GLY C 1 7 ? 15.49900 5.60100 25.30100 0.500 6.21653 6 GLY C O 1
ATOM 992 O O B GLY C 1 7 ? 15.72900 5.21400 25.45700 0.500 5.33748 6 GLY C O 1
ATOM 999 N N . PRO C 1 8 ? 13.61500 4.52700 25.83900 1.000 5.66647 7 PRO C N 1
ATOM 1000 C CA . PRO C 1 8 ? 13.42500 5.36600 27.02000 1.000 5.77438 7 PRO C CA 1
ATOM 1001 C C . PRO C 1 8 ? 14.32300 4.91500 28.15800 1.000 5.50856 7 PRO C C 1
ATOM 1002 O O . PRO C 1 8 ? 14.68500 3.73700 28.23000 1.000 5.99546 7 PRO C O 1
ATOM 1013 N N . PRO C 1 9 ? 14.62300 5.80600 29.09600 1.000 6.02967 8 PRO C N 1
ATOM 1014 C CA . PRO C 1 9 ? 15.26700 5.36400 30.33400 1.000 6.19811 8 PRO C CA 1
ATOM 1015 C C . PRO C 1 9 ? 14.43500 4.28100 31.02300 1.000 6.25338 8 PRO C C 1
ATOM 1016 O O . PRO C 1 9 ? 13.20300 4.24600 30.98100 1.000 8.11939 8 PRO C O 1
ATOM 1027 N N . GLY C 1 10 ? 15.16700 3.40200 31.73300 1.000 5.93229 9 GLY C N 1
ATOM 1028 C CA . GLY C 1 10 ? 14.53000 2.42400 32.55700 1.000 5.45065 9 GLY C CA 1
ATOM 1029 C C . GLY C 1 10 ? 13.83300 3.02100 33.76600 1.000 4.81374 9 GLY C C 1
ATOM 1030 O O . GLY C 1 10 ? 13.92700 4.21800 34.05600 1.000 5.43486 9 GLY C O 1
ATOM 1034 N N . PRO C 1 11 ? 13.12800 2.16500 34.50400 1.000 4.99797 10 PRO C N 1
ATOM 1035 C CA . PRO C 1 11 ? 12.43500 2.59200 35.70800 1.000 5.10851 10 PRO C CA 1
ATOM 1036 C C . PRO C 1 11 ? 13.43900 2.80200 36.83700 1.000 5.12956 10 PRO C C 1
ATOM 1037 O O . PRO C 1 11 ? 14.58200 2.31000 36.79800 1.000 5.21378 10 PRO C O 1
ATOM 1048 N N . PRO C 1 12 ? 13.01900 3.50200 37.90800 1.000 6.08231 11 PRO C N 1
ATOM 1049 C CA . PRO C 1 12 ? 13.83600 3.54000 39.10800 1.000 6.53236 11 PRO C CA 1
ATOM 1050 C C . PRO C 1 12 ? 14.10000 2.13000 39.60000 1.000 7.21665 11 PRO C C 1
ATOM 1051 O O . PRO C 1 12 ? 13.26300 1.25300 39.42900 1.000 8.63788 11 PRO C O 1
ATOM 1062 N N . GLY C 1 13 ? 15.25700 1.97500 40.26500 1.000 7.36667 12 GLY C N 1
ATOM 1063 C CA . GLY C 1 13 ? 15.59600 0.72200 40.89000 1.000 8.19309 12 GLY C CA 1
ATOM 1064 C C . GLY C 1 13 ? 14.71500 0.42900 42.12100 1.000 8.36942 12 GLY C C 1
ATOM 1065 O O . GLY C 1 13 ? 13.84200 1.19600 42.49900 1.000 8.96950 12 GLY C O 1
ATOM 1069 N N . PRO C 1 14 ? 14.98100 -0.72700 42.72800 1.000 9.69064 13 PRO C N 1
ATOM 1070 C CA . PRO C 1 14 ? 14.26100 -1.12500 43.89300 1.000 11.45927 13 PRO C CA 1
ATOM 1071 C C . PRO C 1 14 ? 14.70200 -0.33400 45.09600 1.000 11.18555 13 PRO C C 1
ATOM 1072 O O . PRO C 1 14 ? 15.76500 0.29900 45.10400 1.000 9.88540 13 PRO C O 1
ATOM 1083 N N A PRO C 1 15 ? 13.90400 -0.36100 46.16600 0.650 13.20948 14 PRO C N 1
ATOM 1084 N N B PRO C 1 15 ? 13.93400 -0.42200 46.16300 0.350 11.91985 14 PRO C N 1
ATOM 1085 C CA A PRO C 1 15 ? 14.30200 0.36700 47.36400 0.650 13.43319 14 PRO C CA 1
ATOM 1086 C CA B PRO C 1 15 ? 14.28300 0.31600 47.37300 0.350 12.31727 14 PRO C CA 1
ATOM 1087 C C A PRO C 1 15 ? 15.58700 -0.17300 47.96100 0.650 11.27240 14 PRO C C 1
ATOM 1088 C C B PRO C 1 15 ? 15.58300 -0.19500 47.97500 0.350 11.18029 14 PRO C C 1
ATOM 1089 O O A PRO C 1 15 ? 15.89700 -1.35200 47.88700 0.650 12.55414 14 PRO C O 1
ATOM 1090 O O B PRO C 1 15 ? 15.92800 -1.37000 47.87200 0.350 11.91459 14 PRO C O 1
ATOM 1111 N N . GLY C 1 16 ? 16.30100 0.69800 48.65600 1.000 10.26439 15 GLY C N 1
ATOM 1112 C CA . GLY C 1 16 ? 17.44300 0.29900 49.42500 1.000 9.83013 15 GLY C CA 1
ATOM 1113 C C . GLY C 1 16 ? 17.06700 -0.55300 50.60900 1.000 9.21163 15 GLY C C 1
ATOM 1114 O O . GLY C 1 16 ? 15.90300 -0.65600 50.99800 1.000 9.87750 15 GLY C O 1
ATOM 1118 N N . PRO C 1 17 ? 18.07100 -1.15300 51.24600 1.000 10.29860 16 PRO C N 1
ATOM 1119 C CA . PRO C 1 17 ? 17.80600 -1.99300 52.40600 1.000 10.69865 16 PRO C CA 1
ATOM 1120 C C . PRO C 1 17 ? 17.42700 -1.14700 53.60500 1.000 8.84317 16 PRO C C 1
ATOM 1121 O O . PRO C 1 17 ? 17.78100 0.01700 53.72900 1.000 8.52471 16 PRO C O 1
ATOM 1132 N N . ARG C 1 18 ? 16.74100 -1.78800 54.53400 1.000 9.85381 17 ARG C N 1
ATOM 1133 C CA . ARG C 1 18 ? 16.36800 -1.16700 55.77200 1.000 10.18017 17 ARG C CA 1
ATOM 1134 C C . ARG C 1 18 ? 17.60600 -0.74400 56.53700 1.000 7.94306 17 ARG C C 1
ATOM 1135 O O . ARG C 1 18 ? 18.63000 -1.42600 56.54300 1.000 9.12478 17 ARG C O 1
ATOM 1156 N N . GLY C 1 19 ? 17.50900 0.41900 57.22300 1.000 6.91925 18 GLY C N 1
ATOM 1157 C CA . GLY C 1 19 ? 18.63000 0.90300 57.99600 1.000 6.69817 18 GLY C CA 1
ATOM 1158 C C . GLY C 1 19 ? 18.93100 0.06100 59.22000 1.000 6.04546 18 GLY C C 1
ATOM 1159 O O . GLY C 1 19 ? 18.18500 -0.85000 59.58600 1.000 6.17706 18 GLY C O 1
ATOM 1163 N N . PRO C 1 20 ? 20.02800 0.39800 59.88300 1.000 6.56394 19 PRO C N 1
ATOM 1164 C CA . PRO C 1 20 ? 20.43500 -0.36800 61.05900 1.000 6.48499 19 PRO C CA 1
ATOM 1165 C C . PRO C 1 20 ? 19.51700 -0.05200 62.23300 1.000 5.48224 19 PRO C C 1
ATOM 1166 O O . PRO C 1 20 ? 18.80800 0.97300 62.27000 1.000 5.66384 19 PRO C O 1
ATOM 1177 N N . PRO C 1 21 ? 19.53000 -0.90800 63.25000 1.000 5.45592 20 PRO C N 1
ATOM 1178 C CA . PRO C 1 21 ? 18.75200 -0.61000 64.45600 1.000 5.08219 20 PRO C CA 1
ATOM 1179 C C . PRO C 1 21 ? 19.16700 0.72900 65.05400 1.000 4.91901 20 PRO C C 1
ATOM 1180 O O . PRO C 1 21 ? 20.31000 1.17900 64.95500 1.000 5.36643 20 PRO C O 1
ATOM 1191 N N . GLY C 1 22 ? 18.19800 1.34500 65.73900 1.000 5.14535 21 GLY C N 1
ATOM 1192 C CA . GLY C 1 22 ? 18.46800 2.56900 66.42300 1.000 4.95849 21 GLY C CA 1
ATOM 1193 C C . GLY C 1 22 ? 19.42500 2.41300 67.60200 1.000 4.69004 21 GLY C C 1
ATOM 1194 O O . GLY C 1 22 ? 19.74600 1.30400 68.02600 1.000 5.09798 21 GLY C O 1
ATOM 1228 N N . GLY C 1 24 ? 18.16200 3.14600 74.28700 1.000 4.93743 23 GLY C N 1
ATOM 1229 C CA . GLY C 1 24 ? 17.54400 4.07300 75.17800 1.000 4.94796 23 GLY C CA 1
ATOM 1230 C C . GLY C 1 24 ? 18.45400 4.47200 76.33300 1.000 4.84269 23 GLY C C 1
ATOM 1231 O O . GLY C 1 24 ? 19.53800 3.93300 76.50300 1.000 5.15851 23 GLY C O 1
ATOM 1235 N N . PRO C 1 25 ? 18.00900 5.43600 77.13700 1.000 5.40854 24 PRO C N 1
ATOM 1236 C CA . PRO C 1 25 ? 18.80900 5.88000 78.26600 1.000 5.87176 24 PRO C CA 1
ATOM 1237 C C . PRO C 1 25 ? 18.67200 4.87300 79.41100 1.000 5.35591 24 PRO C C 1
ATOM 1238 O O . PRO C 1 25 ? 17.82200 3.96300 79.39400 1.000 5.51382 24 PRO C O 1
ATOM 1249 N N . PRO C 1 26 ? 19.45600 5.05900 80.46400 1.000 6.19548 25 PRO C N 1
ATOM 1250 C CA . PRO C 1 26 ? 19.24100 4.27000 81.67800 1.000 6.40866 25 PRO C CA 1
ATOM 1251 C C . PRO C 1 26 ? 17.79900 4.39300 82.15900 1.000 6.20864 25 PRO C C 1
ATOM 1252 O O . PRO C 1 26 ? 17.11900 5.41800 81.98800 1.000 6.75607 25 PRO C O 1
ATOM 1263 N N . GLY C 1 27 ? 17.34800 3.35100 82.84600 1.000 6.26391 26 GLY C N 1
ATOM 1264 C CA . GLY C 1 27 ? 16.06300 3.39400 83.49800 1.000 6.19548 26 GLY C CA 1
ATOM 1265 C C . GLY C 1 27 ? 16.03100 4.39700 84.63000 1.000 6.54552 26 GLY C C 1
ATOM 1266 O O . GLY C 1 27 ? 17.06500 4.95800 85.03700 1.000 6.92451 26 GLY C O 1
ATOM 1270 N N . PRO C 1 28 ? 14.83500 4.58000 85.19600 1.000 8.18782 27 PRO C N 1
ATOM 1271 C CA . PRO C 1 28 ? 14.72400 5.47800 86.34600 1.000 9.09846 27 PRO C CA 1
ATOM 1272 C C . PRO C 1 28 ? 15.49100 4.94900 87.53700 1.000 6.35866 27 PRO C C 1
ATOM 1273 O O . PRO C 1 28 ? 15.65700 3.73500 87.69600 1.000 6.52710 27 PRO C O 1
ATOM 1284 N N . PRO C 1 29 ? 15.91900 5.82300 88.43500 1.000 7.27192 28 PRO C N 1
ATOM 1285 C CA . PRO C 1 29 ? 16.54300 5.36700 89.67700 1.000 6.92188 28 PRO C CA 1
ATOM 1286 C C . PRO C 1 29 ? 15.54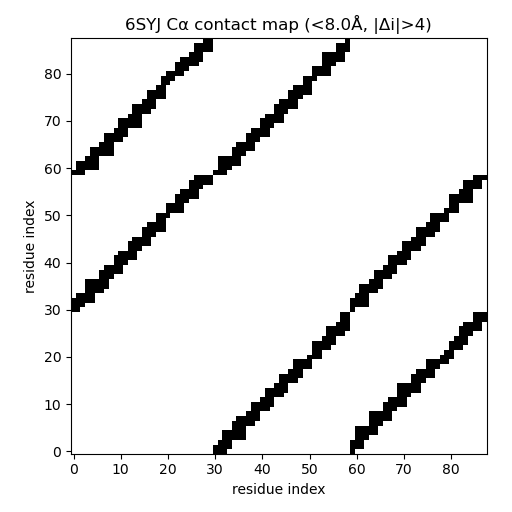500 4.59800 90.49400 1.000 6.87714 28 PRO C C 1
ATOM 1287 O O . PRO C 1 29 ? 14.34500 4.89200 90.47100 1.000 9.36954 28 PRO C O 1
ATOM 1298 N N . GLY C 1 30 ? 16.03900 3.66300 91.29900 1.000 7.23245 29 GLY C N 1
ATOM 1299 C CA . GLY C 1 30 ? 15.17100 3.22200 92.34400 1.000 10.02489 29 GLY C CA 1
ATOM 1300 C C . GLY C 1 30 ? 14.82500 4.36400 93.36500 1.000 10.91710 29 GLY C C 1
ATOM 1301 O O . GLY C 1 30 ? 15.52900 5.35300 93.46300 1.000 13.67006 29 GLY C O 1
ATOM 1305 N N . PRO C 1 31 ? 13.65900 4.28000 94.03100 1.000 12.46992 30 PRO C N 1
ATOM 1306 C CA . PRO C 1 31 ? 13.28700 5.38100 94.93600 1.000 15.08339 30 PRO C CA 1
ATOM 1307 C C . PRO C 1 31 ? 14.23400 5.37700 96.10700 1.000 17.81529 30 PRO C C 1
ATOM 1308 O O . PRO C 1 31 ? 14.60600 4.26900 96.53100 1.000 18.68645 30 PRO C O 1
#

B-factor: mean 10.02, std 4.96, range [3.75, 42.05]